Protein AF-A0A180EXY1-F1 (afdb_monomer_lite)

Structure (mmCIF, N/CA/C/O backbone):
data_AF-A0A180EXY1-F1
#
_entry.id   AF-A0A180EXY1-F1
#
loop_
_atom_site.group_PDB
_atom_site.id
_atom_site.type_symbol
_atom_site.label_atom_id
_atom_site.label_alt_id
_atom_site.label_comp_id
_atom_site.label_asym_id
_atom_site.label_entity_id
_atom_site.label_seq_id
_atom_site.pdbx_PDB_ins_code
_atom_site.Cartn_x
_atom_site.Cartn_y
_atom_site.Cartn_z
_atom_site.occupancy
_atom_site.B_iso_or_equiv
_atom_site.auth_seq_id
_atom_site.auth_comp_id
_atom_site.auth_asym_id
_atom_site.auth_atom_id
_atom_site.pdbx_PDB_model_num
ATOM 1 N N . MET A 1 1 ? 8.514 14.425 15.047 1.00 51.44 1 MET A N 1
ATOM 2 C CA . MET A 1 1 ? 7.519 13.341 15.208 1.00 51.44 1 MET A CA 1
ATOM 3 C C . MET A 1 1 ? 7.647 12.424 14.007 1.00 51.44 1 MET A C 1
ATOM 5 O O . MET A 1 1 ? 7.591 12.928 12.898 1.00 51.44 1 MET A O 1
ATOM 9 N N . VAL A 1 2 ? 7.893 11.129 14.214 1.00 60.47 2 VAL A N 1
ATOM 10 C CA . VAL A 1 2 ? 7.942 10.139 13.123 1.00 60.47 2 VAL A CA 1
ATOM 11 C C . VAL A 1 2 ? 6.502 9.862 12.709 1.00 60.47 2 VAL A C 1
ATOM 13 O O . VAL A 1 2 ? 5.753 9.286 13.503 1.00 60.47 2 VAL A O 1
ATOM 16 N N . HIS A 1 3 ? 6.085 10.304 11.520 1.00 63.59 3 HIS A N 1
ATOM 17 C CA . HIS A 1 3 ? 4.742 9.991 11.053 1.00 63.59 3 HIS A CA 1
ATOM 1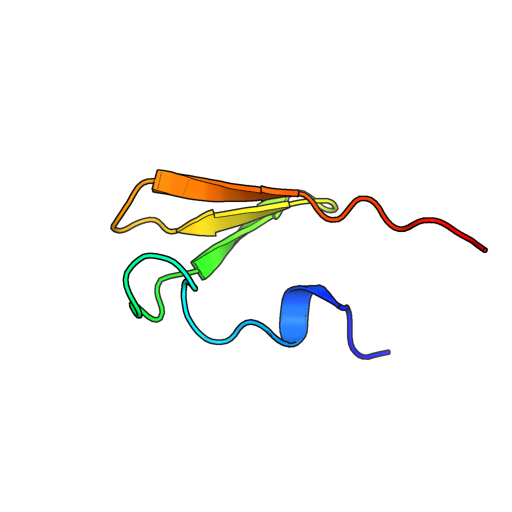8 C C . HIS A 1 3 ? 4.648 8.469 10.839 1.00 63.59 3 HIS A C 1
ATOM 20 O O . HIS A 1 3 ? 5.606 7.862 10.355 1.00 63.59 3 HIS A O 1
ATOM 26 N N . PRO A 1 4 ? 3.530 7.794 11.165 1.00 65.94 4 PRO A N 1
ATOM 27 C CA . PRO A 1 4 ? 3.382 6.355 10.927 1.00 65.94 4 PRO A CA 1
ATOM 28 C C . PRO A 1 4 ? 3.647 5.953 9.470 1.00 65.94 4 PRO A C 1
ATOM 30 O O . PRO A 1 4 ? 4.124 4.851 9.208 1.00 65.94 4 PRO A O 1
ATOM 33 N N . LEU A 1 5 ? 3.391 6.868 8.529 1.00 66.25 5 LEU A N 1
ATOM 34 C CA . LEU A 1 5 ? 3.686 6.675 7.110 1.00 66.25 5 LEU A CA 1
ATOM 35 C C . LEU A 1 5 ? 5.190 6.687 6.790 1.00 66.25 5 LEU A C 1
ATOM 37 O O . LEU A 1 5 ? 5.574 6.151 5.754 1.00 66.25 5 LEU A O 1
ATOM 41 N N . ASP A 1 6 ? 6.045 7.271 7.631 1.00 68.06 6 ASP A N 1
ATOM 42 C CA . ASP A 1 6 ? 7.504 7.310 7.426 1.00 68.06 6 ASP A CA 1
ATOM 43 C C . ASP A 1 6 ? 8.191 5.989 7.781 1.00 68.06 6 ASP A C 1
ATOM 45 O O . ASP A 1 6 ? 9.346 5.776 7.428 1.00 68.06 6 ASP A O 1
ATOM 49 N N . LYS A 1 7 ? 7.472 5.057 8.423 1.00 68.12 7 LYS A N 1
ATOM 50 C CA . LYS A 1 7 ? 7.976 3.701 8.691 1.00 68.12 7 LYS A CA 1
ATOM 51 C C . LYS A 1 7 ? 8.020 2.816 7.441 1.00 68.12 7 LYS A C 1
ATOM 53 O O . LYS A 1 7 ? 8.672 1.776 7.460 1.00 68.12 7 LYS A O 1
ATOM 58 N N . PHE A 1 8 ? 7.335 3.200 6.365 1.00 72.44 8 PHE A N 1
ATOM 59 C CA . PHE A 1 8 ? 7.262 2.410 5.138 1.00 72.44 8 PHE A CA 1
ATOM 60 C C . PHE A 1 8 ? 8.260 2.933 4.102 1.00 72.44 8 PHE A C 1
ATOM 62 O O . PHE A 1 8 ? 7.928 3.808 3.306 1.00 72.44 8 PHE A O 1
ATOM 69 N N . ALA A 1 9 ? 9.479 2.383 4.110 1.00 79.12 9 ALA A N 1
ATOM 70 C CA . ALA A 1 9 ? 10.498 2.672 3.093 1.00 79.12 9 ALA A CA 1
ATOM 71 C C . ALA A 1 9 ? 10.200 1.994 1.739 1.00 79.12 9 ALA A C 1
ATOM 73 O O . ALA A 1 9 ? 10.583 2.503 0.688 1.00 79.12 9 ALA A O 1
ATOM 74 N N . CYS A 1 10 ? 9.490 0.861 1.760 1.00 88.38 10 CYS A N 1
ATOM 75 C CA . CYS A 1 10 ? 9.138 0.086 0.572 1.00 88.38 10 CYS A CA 1
ATOM 76 C C . CYS A 1 10 ? 7.652 -0.285 0.567 1.00 88.38 10 CYS A C 1
ATOM 78 O O . CYS A 1 10 ? 6.999 -0.347 1.612 1.00 88.38 10 CYS A O 1
ATOM 80 N N . CYS A 1 11 ? 7.123 -0.575 -0.622 1.00 90.81 11 CYS A N 1
ATOM 81 C CA . CYS A 1 11 ? 5.767 -1.071 -0.789 1.00 90.81 11 CYS A CA 1
ATOM 82 C C . CYS A 1 11 ? 5.630 -2.478 -0.174 1.00 90.81 11 CYS A C 1
ATOM 84 O O . CYS A 1 11 ? 6.359 -3.380 -0.586 1.00 90.81 11 CYS A O 1
ATOM 86 N N . PRO A 1 12 ? 4.667 -2.718 0.734 1.00 88.44 12 PRO A N 1
ATOM 87 C CA . PRO A 1 12 ? 4.478 -4.032 1.356 1.00 88.44 12 PRO A CA 1
ATOM 88 C C . PRO A 1 12 ? 3.931 -5.097 0.392 1.00 88.44 12 PRO A C 1
ATOM 90 O O . PRO A 1 12 ? 3.934 -6.274 0.727 1.00 88.44 12 PRO A O 1
ATOM 93 N N . VAL A 1 13 ? 3.446 -4.693 -0.788 1.00 91.56 13 VAL A N 1
ATOM 94 C CA . VAL A 1 13 ? 2.874 -5.607 -1.789 1.00 91.56 13 VAL A CA 1
ATOM 95 C C . VAL A 1 13 ? 3.923 -6.080 -2.792 1.00 91.56 13 VAL A C 1
ATOM 97 O O . VAL A 1 13 ? 3.964 -7.261 -3.113 1.00 91.56 13 VAL A O 1
ATOM 100 N N . CYS A 1 14 ? 4.764 -5.177 -3.305 1.00 93.50 14 CYS A N 1
ATOM 101 C CA . CYS A 1 14 ? 5.724 -5.504 -4.368 1.00 93.50 14 CYS A CA 1
ATOM 102 C C . CYS A 1 14 ? 7.198 -5.310 -3.985 1.00 93.50 14 CYS A C 1
ATOM 104 O O . CYS A 1 14 ? 8.069 -5.578 -4.804 1.00 93.50 14 CYS A O 1
ATOM 106 N N . GLY A 1 15 ? 7.500 -4.803 -2.786 1.00 90.12 15 GLY A N 1
ATOM 107 C CA . GLY A 1 15 ? 8.872 -4.582 -2.312 1.00 90.12 15 GLY A CA 1
ATOM 108 C C . GLY A 1 15 ? 9.600 -3.386 -2.937 1.00 90.12 15 GLY A C 1
ATOM 109 O O . GLY A 1 15 ? 10.677 -3.025 -2.470 1.00 90.12 15 GLY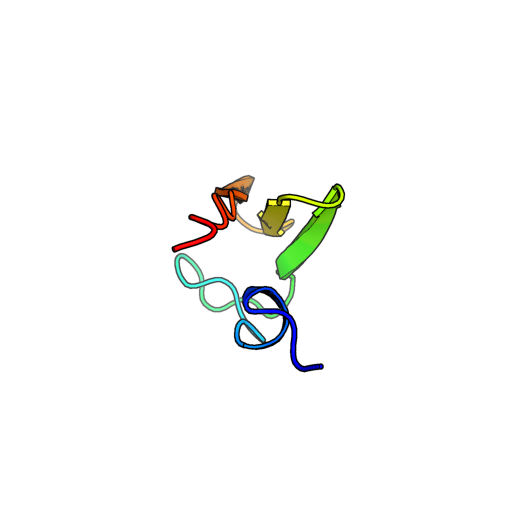 A O 1
ATOM 110 N N . MET A 1 16 ? 9.018 -2.733 -3.948 1.00 91.44 16 MET A N 1
ATOM 111 C CA . MET A 1 16 ? 9.610 -1.560 -4.597 1.00 91.44 16 MET A CA 1
ATOM 112 C C . MET A 1 16 ? 9.664 -0.365 -3.639 1.00 91.44 16 MET A C 1
ATOM 114 O O . MET A 1 16 ? 8.712 -0.091 -2.905 1.00 91.44 16 MET A O 1
ATOM 118 N N . ASN A 1 17 ? 10.746 0.405 -3.710 1.00 90.75 17 ASN A N 1
ATOM 119 C CA . ASN A 1 17 ? 10.948 1.654 -2.962 1.00 90.75 17 ASN A CA 1
ATOM 120 C C . ASN A 1 17 ? 10.199 2.861 -3.570 1.00 90.75 17 ASN A C 1
ATOM 122 O O . ASN A 1 17 ? 10.455 4.010 -3.232 1.00 90.75 17 ASN A O 1
ATOM 126 N N . THR A 1 18 ? 9.224 2.606 -4.442 1.00 91.25 18 THR A N 1
ATOM 127 C CA . THR A 1 18 ? 8.394 3.613 -5.118 1.00 91.25 18 THR A CA 1
ATOM 128 C C . THR A 1 18 ? 7.113 3.927 -4.337 1.00 91.25 18 THR A C 1
ATOM 130 O O . THR A 1 18 ? 6.058 4.142 -4.941 1.00 91.25 18 THR A O 1
ATOM 133 N N . PHE A 1 19 ? 7.161 3.860 -3.003 1.00 91.19 19 PHE A N 1
ATOM 134 C CA . PHE A 1 19 ? 6.007 4.094 -2.135 1.00 91.19 19 PHE A CA 1
ATOM 135 C C . PHE A 1 19 ? 5.970 5.556 -1.683 1.00 91.19 19 PHE A C 1
ATOM 137 O O . PHE A 1 19 ? 6.641 5.949 -0.733 1.00 91.19 19 PHE A O 1
ATOM 144 N N . VAL A 1 20 ? 5.208 6.372 -2.407 1.00 90.06 20 VAL A N 1
ATOM 145 C CA . VAL A 1 20 ? 5.235 7.837 -2.317 1.00 90.06 20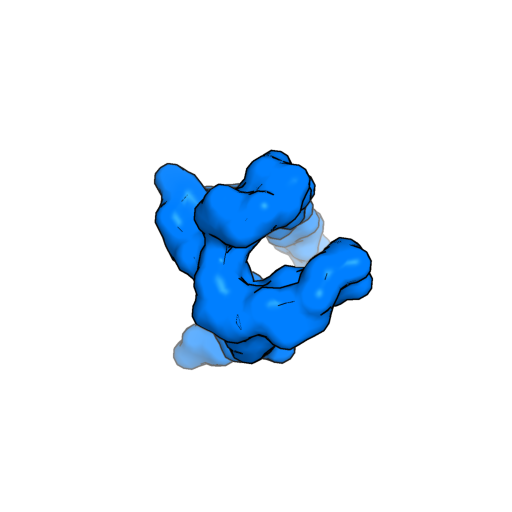 VAL A CA 1
ATOM 146 C C . VAL A 1 20 ? 3.967 8.392 -1.676 1.00 90.06 20 VAL A C 1
ATOM 148 O O . VAL A 1 20 ? 2.920 7.743 -1.656 1.00 90.06 20 VAL A O 1
ATOM 151 N N . GLU A 1 21 ? 4.042 9.613 -1.155 1.00 90.62 21 GLU A N 1
ATOM 152 C CA . GLU A 1 21 ? 2.871 10.328 -0.650 1.00 90.62 21 GLU A CA 1
ATOM 153 C C . GLU A 1 21 ? 1.848 10.590 -1.758 1.00 90.62 21 GLU A C 1
ATOM 155 O O . GLU A 1 21 ? 2.192 10.957 -2.879 1.00 90.62 21 GLU A O 1
ATOM 160 N N . ARG A 1 22 ? 0.573 10.339 -1.446 1.00 88.56 22 ARG A N 1
ATOM 161 C CA . ARG A 1 22 ? -0.565 10.672 -2.310 1.00 88.56 22 ARG A CA 1
ATOM 162 C C . ARG A 1 22 ? -1.325 11.880 -1.772 1.00 88.56 22 ARG A C 1
ATOM 164 O O . ARG A 1 22 ? -1.788 12.700 -2.554 1.00 88.56 22 ARG A O 1
ATOM 171 N N . ASN A 1 23 ? -1.516 11.933 -0.456 1.00 88.00 23 ASN A N 1
ATOM 172 C CA . ASN A 1 23 ? -2.105 13.052 0.276 1.00 88.00 23 ASN A CA 1
ATOM 173 C C . ASN A 1 23 ? -1.757 12.933 1.769 1.00 88.00 23 ASN A C 1
ATOM 175 O O . ASN A 1 23 ? -1.171 11.938 2.193 1.00 88.00 23 ASN A O 1
ATOM 179 N N . GLU A 1 24 ? -2.213 13.893 2.574 1.00 85.75 24 GLU A N 1
ATOM 180 C CA . GLU A 1 24 ? -1.978 13.973 4.027 1.00 85.75 24 GLU A CA 1
ATOM 181 C C . GLU A 1 24 ? -2.390 12.710 4.813 1.00 85.75 24 GLU A C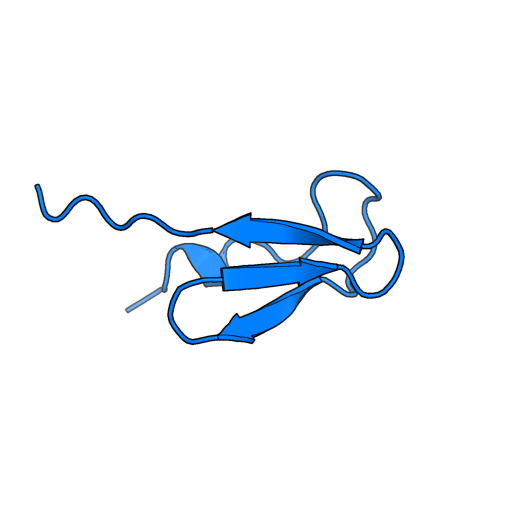 1
ATOM 183 O O . GLU A 1 24 ? -1.965 12.508 5.947 1.00 85.75 24 GLU A O 1
ATOM 188 N N . LYS A 1 25 ? -3.230 11.845 4.230 1.00 86.12 25 LYS A N 1
ATOM 189 C CA . LYS A 1 25 ? -3.740 10.617 4.855 1.00 86.12 25 LYS A CA 1
ATOM 190 C C . LYS A 1 25 ? -3.352 9.344 4.108 1.00 86.12 25 LYS A C 1
ATOM 192 O O . LYS A 1 25 ? -3.787 8.264 4.511 1.00 86.12 25 LYS A O 1
ATOM 197 N N . ALA A 1 26 ? -2.580 9.417 3.024 1.00 88.62 26 ALA A N 1
ATOM 198 C CA . ALA A 1 26 ? -2.337 8.255 2.177 1.00 88.62 26 ALA A CA 1
ATOM 199 C C . ALA A 1 26 ? -0.978 8.267 1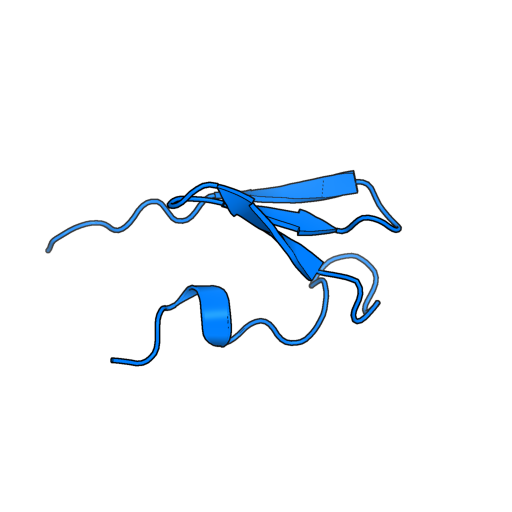.474 1.00 88.62 26 ALA A C 1
ATOM 201 O O . ALA A 1 26 ? -0.519 9.289 0.965 1.00 88.62 26 ALA A O 1
ATOM 202 N N . LYS A 1 27 ? -0.396 7.071 1.341 1.00 91.00 27 LYS A N 1
ATOM 203 C CA . LYS A 1 27 ? 0.737 6.775 0.450 1.00 91.00 27 LYS A CA 1
ATOM 204 C C . LYS A 1 27 ? 0.303 5.769 -0.616 1.00 91.00 27 LYS A C 1
ATOM 206 O O . LYS A 1 27 ? -0.617 4.982 -0.391 1.00 91.00 27 LYS A O 1
ATOM 211 N N . HIS A 1 28 ? 0.940 5.793 -1.778 1.00 92.88 28 HIS A N 1
ATOM 212 C CA . HIS A 1 28 ? 0.685 4.838 -2.850 1.00 92.88 28 HIS A CA 1
ATOM 213 C C . HIS A 1 28 ? 1.972 4.366 -3.526 1.00 92.88 28 HIS A C 1
ATOM 215 O O . HIS A 1 28 ? 2.988 5.053 -3.514 1.00 92.88 28 HIS A O 1
ATOM 221 N N . CYS A 1 29 ? 1.926 3.172 -4.113 1.00 94.12 29 CYS A N 1
ATOM 222 C CA . CYS A 1 29 ? 3.018 2.613 -4.892 1.00 94.12 29 CYS A CA 1
ATOM 223 C C . CYS A 1 29 ? 2.823 2.935 -6.368 1.00 94.12 29 CYS A C 1
ATOM 225 O O . CYS A 1 29 ? 1.830 2.508 -6.956 1.00 94.12 29 CYS A O 1
ATOM 227 N N . VAL A 1 30 ? 3.796 3.605 -6.983 1.00 94.75 30 VAL A N 1
ATOM 228 C CA . VAL A 1 30 ? 3.748 3.910 -8.423 1.00 94.75 30 VAL A CA 1
ATOM 229 C C . VAL A 1 30 ? 3.913 2.643 -9.273 1.00 94.75 30 VAL A C 1
ATOM 231 O O . VAL A 1 30 ? 3.312 2.536 -10.334 1.00 94.75 30 VAL A O 1
ATOM 234 N N . SER A 1 31 ? 4.671 1.645 -8.800 1.00 94.94 31 SER A N 1
ATOM 235 C CA . SER A 1 31 ? 4.936 0.423 -9.573 1.00 94.94 31 SER A CA 1
ATOM 236 C C . SER A 1 31 ? 3.780 -0.576 -9.610 1.00 94.94 31 SER A C 1
ATOM 238 O O . SER A 1 31 ? 3.601 -1.237 -10.625 1.00 94.94 31 SER A O 1
ATOM 240 N N . CYS A 1 32 ? 3.016 -0.734 -8.523 1.00 94.56 32 CYS A N 1
ATOM 241 C CA . CYS A 1 32 ? 1.934 -1.731 -8.459 1.00 94.56 32 CYS A CA 1
ATOM 242 C C . CYS A 1 32 ? 0.538 -1.137 -8.229 1.00 94.56 32 CYS A C 1
ATOM 244 O O . CYS A 1 32 ? -0.437 -1.880 -8.182 1.00 94.56 32 CYS A O 1
ATOM 246 N N . GLY A 1 33 ? 0.427 0.182 -8.044 1.00 93.75 33 GLY A N 1
ATOM 247 C CA . GLY A 1 33 ? -0.849 0.864 -7.816 1.00 93.75 33 GLY A CA 1
ATOM 248 C C . GLY A 1 33 ? -1.449 0.669 -6.419 1.00 93.75 33 GLY A C 1
ATOM 249 O O . GLY A 1 33 ? -2.538 1.171 -6.154 1.00 93.75 33 GLY A O 1
ATOM 250 N N . PHE A 1 34 ? -0.766 -0.030 -5.504 1.00 93.38 34 PHE A N 1
ATOM 251 C CA . PHE A 1 34 ? -1.249 -0.221 -4.133 1.00 93.38 34 PHE A CA 1
ATOM 252 C C . PHE A 1 34 ? -1.387 1.115 -3.389 1.00 93.38 34 PHE A C 1
ATOM 254 O O . PHE A 1 34 ? -0.459 1.922 -3.407 1.00 93.38 34 PHE A O 1
ATOM 261 N N . VAL A 1 35 ? -2.501 1.325 -2.681 1.00 92.19 35 VAL A N 1
ATOM 262 C CA . VAL A 1 35 ? -2.766 2.540 -1.891 1.00 92.19 35 VAL A CA 1
ATOM 263 C C . VAL A 1 35 ? -2.967 2.176 -0.421 1.00 92.19 35 VAL A C 1
ATOM 265 O O . VAL A 1 35 ? -3.832 1.369 -0.091 1.00 92.19 35 VAL A O 1
ATOM 268 N N . TYR A 1 36 ? -2.200 2.809 0.466 1.00 87.62 36 TYR A N 1
ATOM 269 C CA . TYR A 1 36 ? -2.346 2.701 1.916 1.00 87.62 36 TYR A CA 1
ATOM 270 C C . TYR A 1 36 ? -2.959 3.977 2.482 1.00 87.62 36 TYR A C 1
ATOM 272 O O . TYR A 1 36 ? -2.417 5.067 2.293 1.00 87.62 36 TYR A O 1
ATOM 280 N N . TYR A 1 37 ? -4.057 3.824 3.219 1.00 88.50 37 TYR A N 1
ATOM 281 C CA . TYR A 1 37 ? -4.724 4.912 3.923 1.00 88.50 37 TYR A CA 1
ATOM 282 C C . TYR A 1 37 ? -4.410 4.827 5.418 1.00 88.50 37 TYR A C 1
ATOM 284 O O . TYR A 1 37 ? -4.743 3.848 6.086 1.00 88.50 37 TYR A O 1
ATOM 292 N N . SER A 1 38 ? -3.784 5.873 5.947 1.00 81.12 38 SER A N 1
ATOM 293 C CA . SER A 1 38 ? -3.594 6.067 7.378 1.00 81.12 38 SER A CA 1
ATOM 294 C C . SER A 1 38 ? -4.872 6.658 7.969 1.00 81.12 38 SER A C 1
ATOM 296 O O . SER A 1 38 ? -5.134 7.857 7.8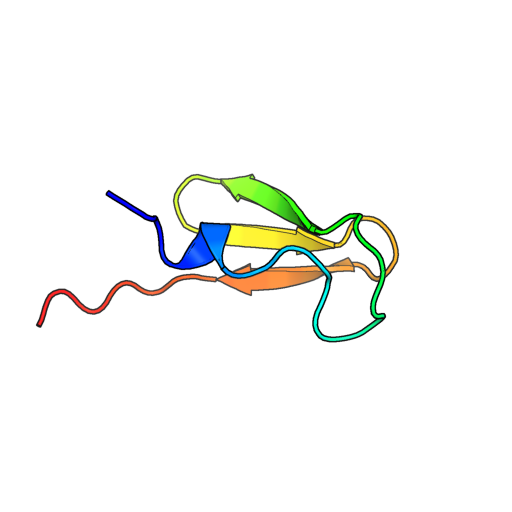96 1.00 81.12 38 SER A O 1
ATOM 298 N N . ILE A 1 39 ? -5.692 5.801 8.569 1.00 73.75 39 ILE A N 1
ATOM 299 C CA . ILE A 1 39 ? -6.730 6.228 9.507 1.00 73.75 39 ILE A CA 1
ATOM 300 C C . ILE A 1 39 ? -6.079 6.345 10.882 1.00 73.75 39 ILE A C 1
ATOM 302 O O . ILE A 1 39 ? -6.046 5.384 11.649 1.00 73.75 39 ILE A O 1
ATOM 306 N N . VAL A 1 40 ? -5.510 7.514 11.185 1.00 65.62 40 VAL A N 1
ATOM 307 C CA . VAL A 1 40 ? -5.085 7.831 12.553 1.00 65.62 40 VAL A CA 1
ATOM 308 C C . VAL A 1 40 ? -6.335 7.782 13.435 1.00 65.62 40 VAL A C 1
ATOM 310 O O . VAL A 1 40 ? -7.154 8.700 13.423 1.00 65.62 40 VAL A O 1
ATOM 313 N N . LYS A 1 41 ? -6.511 6.689 14.184 1.00 60.03 41 LYS A N 1
ATOM 314 C CA . LYS A 1 41 ? -7.365 6.702 15.369 1.00 60.03 41 LYS A CA 1
ATOM 315 C C . LYS A 1 41 ? -6.616 7.534 16.402 1.00 60.03 41 LYS A C 1
ATOM 317 O O . LYS A 1 41 ? -5.655 7.052 16.988 1.00 60.03 41 LYS A O 1
ATOM 322 N N . LEU A 1 42 ? -7.023 8.792 16.553 1.00 55.56 42 LEU A N 1
ATOM 323 C CA . LEU A 1 42 ? -6.768 9.551 17.772 1.00 55.56 42 LEU A CA 1
ATOM 324 C C . LEU A 1 42 ? -7.452 8.774 18.906 1.00 55.56 42 LEU A C 1
ATOM 326 O O . LEU A 1 42 ? -8.668 8.859 19.063 1.00 55.56 42 LEU A O 1
ATOM 330 N N . ILE A 1 43 ? -6.690 7.931 19.595 1.00 48.81 43 ILE A N 1
ATOM 331 C CA . ILE A 1 43 ? -7.045 7.307 20.870 1.00 48.81 43 ILE A CA 1
ATOM 332 C C . ILE A 1 43 ? -5.920 7.621 21.839 1.00 48.81 43 ILE A C 1
ATOM 334 O O . ILE A 1 43 ? -4.747 7.537 21.402 1.00 48.81 43 ILE A O 1
#

Secondary structure (DSSP, 8-state):
---GGGG-SS-TTT--S-EEEEETTEEEETTT--EEE------

Foldseek 3Di:
DCDPLNVDCADPPPRHSQFADPDPFWTAHPVPGDIDGHPPPPD

pLDDT: mean 81.93, std 13.39, range [48.81, 94.94]

Radius of gyration: 10.43 Å; chains: 1; bounding box: 18×20×30 Å

Sequence (43 aa):
MVHPLDKFACCPVCGMNTFVERNEKAKHCVSCGFVYYSIVKLI